Protein AF-A0A846AMS3-F1 (afdb_monomer)

Radius of gyration: 13.19 Å; Cα contacts (8 Å, |Δi|>4): 26; chains: 1; bounding box: 32×18×34 Å

Structure (mmCIF, N/CA/C/O backbone):
data_AF-A0A846AMS3-F1
#
_entry.id   AF-A0A846AMS3-F1
#
loop_
_atom_site.group_PDB
_atom_site.id
_atom_site.type_symbol
_atom_site.label_atom_id
_atom_site.label_alt_id
_atom_site.label_comp_id
_atom_site.label_asym_id
_atom_site.label_entity_id
_atom_site.label_seq_id
_atom_site.pdbx_PDB_ins_code
_atom_site.Cartn_x
_atom_site.Cartn_y
_atom_site.Cartn_z
_atom_site.occupancy
_atom_site.B_iso_or_equiv
_atom_site.auth_seq_id
_atom_site.auth_comp_id
_atom_site.auth_asym_id
_atom_site.auth_atom_id
_atom_site.pdbx_PDB_model_num
ATOM 1 N N . MET A 1 1 ? -20.274 9.319 21.775 1.00 71.56 1 MET A N 1
ATOM 2 C CA . MET A 1 1 ? -20.574 8.426 20.632 1.00 71.56 1 MET A CA 1
ATOM 3 C C . MET A 1 1 ? -19.304 7.645 20.315 1.00 71.56 1 MET A C 1
ATOM 5 O O . MET A 1 1 ? -18.268 8.277 20.154 1.00 71.56 1 MET A O 1
ATOM 9 N N . GLY A 1 2 ? -19.341 6.309 20.335 1.00 90.12 2 GLY A N 1
ATOM 10 C CA . GLY A 1 2 ? -18.163 5.462 20.090 1.00 90.12 2 GLY A CA 1
ATOM 11 C C . GLY A 1 2 ? -17.992 5.111 18.609 1.00 90.12 2 GLY A C 1
ATOM 12 O O . GLY A 1 2 ? -18.977 5.070 17.877 1.00 90.12 2 GLY A O 1
ATOM 13 N N . LYS A 1 3 ? -16.752 4.859 18.169 1.00 93.12 3 LYS A N 1
ATOM 14 C CA . LYS A 1 3 ? -16.450 4.325 16.828 1.00 93.12 3 LYS A CA 1
ATOM 15 C C . LYS A 1 3 ? -16.269 2.808 16.896 1.00 93.12 3 LYS A C 1
ATOM 17 O O . LYS A 1 3 ? -15.706 2.303 17.864 1.00 93.12 3 LYS A O 1
ATOM 22 N N . GLN A 1 4 ? -16.714 2.097 15.862 1.00 95.19 4 GLN A N 1
ATOM 23 C CA . GLN A 1 4 ? -16.500 0.657 15.727 1.00 95.19 4 GLN A CA 1
ATOM 24 C C . GLN A 1 4 ? -15.125 0.378 15.109 1.00 95.19 4 GLN A C 1
ATOM 26 O O . GLN A 1 4 ? -14.751 0.996 14.113 1.00 95.19 4 GLN A O 1
ATOM 31 N N . VAL A 1 5 ? -14.382 -0.564 15.692 1.00 94.12 5 VAL A N 1
ATOM 32 C CA . VAL A 1 5 ? -13.112 -1.064 15.150 1.00 94.12 5 VAL A CA 1
ATOM 33 C C . VAL A 1 5 ? -13.361 -2.436 14.536 1.00 94.12 5 VAL A C 1
ATOM 35 O O . VAL A 1 5 ? -13.859 -3.335 15.212 1.00 94.12 5 VAL A O 1
ATOM 38 N N . ILE A 1 6 ? -13.007 -2.600 13.262 1.00 94.19 6 ILE A N 1
ATOM 39 C CA . ILE A 1 6 ? -13.145 -3.858 12.522 1.00 94.19 6 ILE A CA 1
ATOM 40 C C . ILE A 1 6 ? -11.740 -4.352 12.171 1.00 94.19 6 ILE A C 1
ATOM 42 O O . ILE A 1 6 ? -10.937 -3.601 11.621 1.00 94.19 6 ILE A O 1
ATOM 46 N N . LYS A 1 7 ? -11.430 -5.607 12.512 1.00 93.38 7 LYS A N 1
ATOM 47 C CA . LYS A 1 7 ? -10.156 -6.242 12.149 1.00 93.38 7 LYS A CA 1
ATOM 48 C C . LYS A 1 7 ? -10.213 -6.717 10.700 1.00 93.38 7 LYS A C 1
ATOM 50 O O . LYS A 1 7 ? -11.198 -7.326 10.296 1.00 93.38 7 LYS A O 1
ATOM 55 N N . VAL A 1 8 ? -9.141 -6.475 9.957 1.00 88.25 8 VAL A N 1
ATOM 56 C CA . VAL A 1 8 ? -8.960 -6.923 8.570 1.00 88.25 8 VAL A CA 1
ATOM 57 C C . VAL A 1 8 ? -7.616 -7.637 8.434 1.00 88.25 8 VAL A C 1
ATOM 59 O O . VAL A 1 8 ? -6.745 -7.459 9.288 1.00 88.25 8 VAL A O 1
ATOM 62 N N . ASP A 1 9 ? -7.444 -8.442 7.384 1.00 89.31 9 ASP A N 1
ATOM 63 C CA . ASP A 1 9 ? -6.139 -9.026 7.052 1.00 89.31 9 ASP A CA 1
ATOM 64 C C . ASP A 1 9 ? -5.169 -7.899 6.639 1.00 89.31 9 ASP A C 1
ATOM 66 O O . ASP A 1 9 ? -5.438 -7.189 5.666 1.00 89.31 9 ASP A O 1
ATOM 70 N N . PRO A 1 10 ? -4.054 -7.685 7.361 1.00 85.19 10 PRO A N 1
ATOM 71 C CA . PRO A 1 10 ? -3.106 -6.627 7.025 1.00 85.19 10 PRO A CA 1
ATOM 72 C C . PRO A 1 10 ? -2.247 -6.955 5.792 1.00 85.19 10 PRO A C 1
ATOM 74 O O . PRO A 1 10 ? -1.570 -6.061 5.264 1.00 85.19 10 PRO A O 1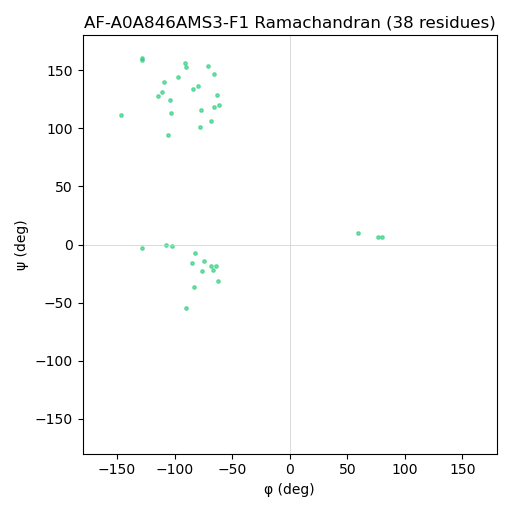
ATOM 77 N N . LYS A 1 11 ? -2.219 -8.214 5.335 1.00 85.06 11 LYS A N 1
ATOM 78 C CA . LYS A 1 11 ? -1.281 -8.692 4.316 1.00 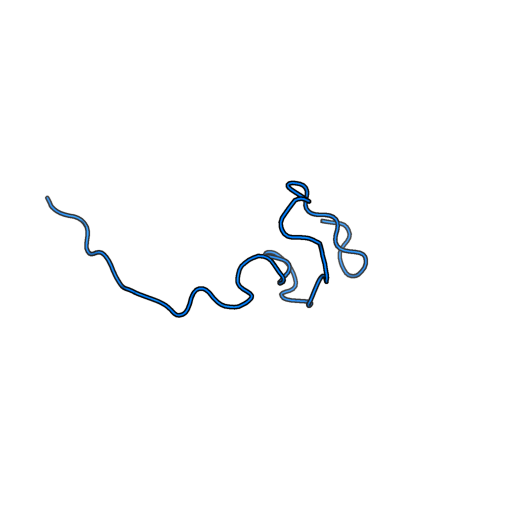85.06 11 LYS A CA 1
ATOM 79 C C . LYS A 1 11 ? -1.462 -7.951 2.991 1.00 85.06 11 LYS A C 1
ATOM 81 O O . LYS A 1 11 ? -2.498 -8.015 2.343 1.00 85.06 11 LYS A O 1
ATOM 86 N N . GLY A 1 12 ? -0.396 -7.285 2.547 1.00 77.62 12 GLY A N 1
ATOM 87 C CA . GLY A 1 12 ? -0.335 -6.666 1.221 1.00 77.62 12 GLY A CA 1
ATOM 88 C C . GLY A 1 12 ? -1.104 -5.350 1.075 1.00 77.62 12 GLY A C 1
ATOM 89 O O . GLY A 1 12 ? -1.152 -4.813 -0.029 1.00 77.62 12 GLY A O 1
ATOM 90 N N . THR A 1 13 ? -1.656 -4.795 2.156 1.00 82.62 13 THR A N 1
ATOM 91 C CA . THR A 1 13 ? -2.369 -3.502 2.133 1.00 82.62 13 THR A CA 1
ATOM 92 C C . THR A 1 13 ? -1.467 -2.333 1.718 1.00 82.62 13 THR A C 1
ATOM 94 O O . THR A 1 13 ? -1.920 -1.422 1.035 1.00 82.62 13 THR A O 1
ATOM 97 N N . SER A 1 14 ? -0.168 -2.393 2.032 1.00 84.62 14 SER A N 1
ATOM 98 C CA . SER A 1 14 ? 0.846 -1.414 1.606 1.00 84.62 14 SER A CA 1
ATOM 99 C C . SER A 1 14 ? 1.395 -1.636 0.193 1.00 84.62 14 SER A C 1
ATOM 101 O O . SER A 1 14 ? 2.182 -0.821 -0.287 1.00 84.62 14 SER A O 1
ATOM 103 N N . GLN A 1 15 ? 1.027 -2.748 -0.449 1.00 90.62 15 GLN A N 1
ATOM 104 C CA . GLN A 1 15 ? 1.571 -3.162 -1.745 1.00 90.62 15 GLN A CA 1
ATOM 105 C C . GLN A 1 15 ? 0.619 -2.868 -2.901 1.00 90.62 15 GLN A C 1
ATOM 107 O O . GLN A 1 15 ? 0.958 -3.179 -4.035 1.00 90.62 15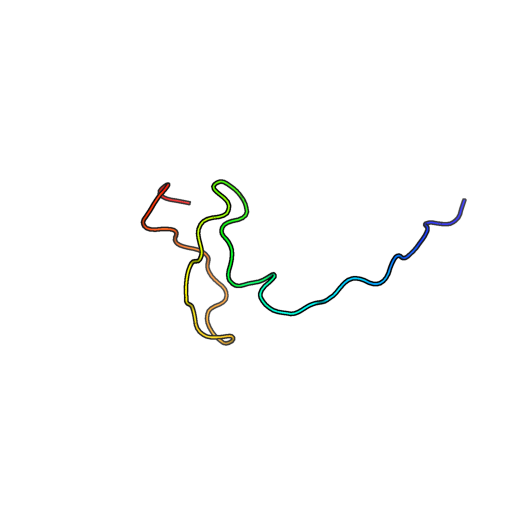 GLN A O 1
ATOM 112 N N . HIS A 1 16 ? -0.565 -2.320 -2.638 1.00 92.00 16 HIS A N 1
ATOM 113 C CA . HIS A 1 16 ? -1.510 -1.940 -3.681 1.00 92.00 16 HIS A CA 1
ATOM 114 C C . HIS A 1 16 ? -1.586 -0.421 -3.781 1.00 92.00 16 HIS A C 1
ATOM 116 O O . HIS A 1 16 ? -1.574 0.281 -2.768 1.00 92.00 16 HIS A O 1
ATOM 122 N N . CYS A 1 17 ? -1.657 0.084 -5.009 1.00 91.88 17 CYS A N 1
ATOM 123 C CA . CYS A 1 17 ? -1.957 1.484 -5.251 1.00 91.88 17 CYS A CA 1
ATOM 124 C C . CYS A 1 17 ? -3.362 1.800 -4.741 1.00 91.88 17 CYS A C 1
ATOM 126 O O . CYS A 1 17 ? -4.322 1.122 -5.092 1.00 91.88 17 CYS A O 1
ATOM 128 N N . TRP A 1 18 ? -3.493 2.846 -3.930 1.00 91.50 18 TRP A N 1
ATOM 129 C CA . TRP A 1 18 ? -4.794 3.274 -3.413 1.00 91.50 18 TRP A CA 1
ATOM 130 C C . TRP A 1 18 ? -5.714 3.810 -4.521 1.00 91.50 18 TRP A C 1
ATOM 132 O O . TRP A 1 18 ? -6.927 3.810 -4.345 1.00 91.50 18 TRP A O 1
ATOM 142 N N . GLN A 1 19 ? -5.138 4.246 -5.647 1.00 94.19 19 GLN A N 1
ATOM 143 C CA . GLN A 1 19 ? -5.865 4.840 -6.764 1.00 94.19 19 GLN A CA 1
ATOM 144 C C . GLN A 1 19 ? -6.307 3.795 -7.795 1.00 94.19 19 GLN A C 1
ATOM 146 O O . GLN A 1 19 ? -7.486 3.722 -8.125 1.00 94.19 19 GLN A O 1
ATOM 151 N N . CYS A 1 20 ? -5.379 2.990 -8.323 1.00 94.31 20 CYS A N 1
ATOM 152 C CA . CYS A 1 20 ? -5.683 2.039 -9.401 1.00 94.31 20 CYS A CA 1
ATOM 153 C C . CYS A 1 20 ? -5.698 0.570 -8.959 1.00 94.31 20 CYS A C 1
ATOM 155 O O . CYS A 1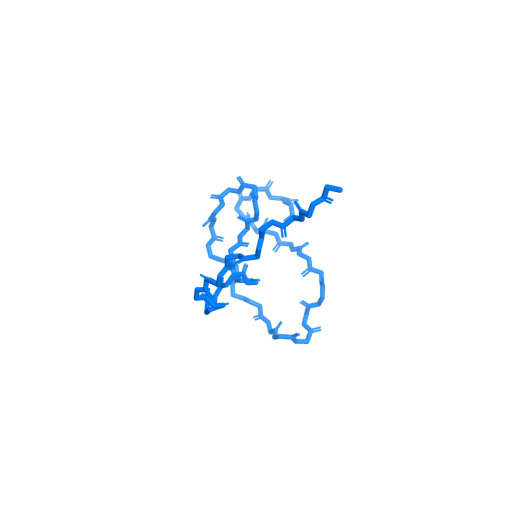 20 ? -5.928 -0.307 -9.787 1.00 94.31 20 CYS A O 1
ATOM 157 N N . LEU A 1 21 ? -5.442 0.288 -7.675 1.00 91.88 21 LEU A N 1
ATOM 158 C CA . LEU A 1 21 ? -5.401 -1.061 -7.092 1.00 91.88 21 LEU A CA 1
ATOM 159 C C . LEU A 1 21 ? -4.359 -2.002 -7.719 1.00 91.88 21 LEU A C 1
ATOM 161 O O . LEU A 1 21 ? -4.327 -3.188 -7.391 1.00 91.88 21 LEU A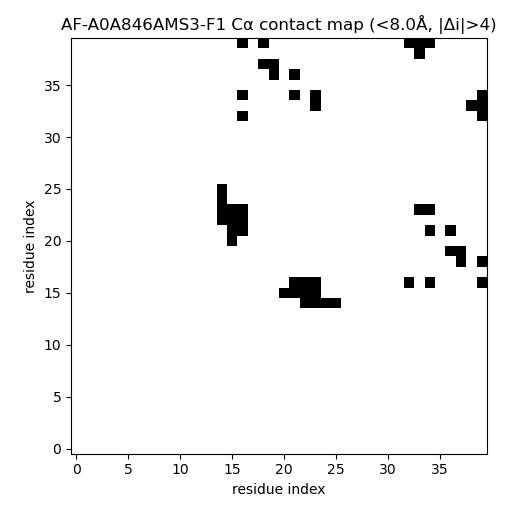 O 1
ATOM 165 N N . SER A 1 22 ? -3.464 -1.488 -8.569 1.00 92.94 22 SER A N 1
ATOM 166 C CA . SER A 1 22 ? -2.347 -2.263 -9.099 1.00 92.94 22 SER A CA 1
ATOM 167 C C . SER A 1 22 ? -1.378 -2.636 -7.981 1.00 92.94 22 SER A C 1
ATOM 169 O O . SER A 1 22 ? -1.187 -1.898 -7.008 1.00 92.94 22 SER A O 1
ATOM 171 N N . LYS A 1 23 ? -0.755 -3.808 -8.106 1.00 92.19 23 LYS A N 1
ATOM 172 C CA . LYS A 1 23 ? 0.260 -4.251 -7.156 1.00 92.19 23 LYS A CA 1
ATOM 173 C C . LYS A 1 23 ? 1.572 -3.520 -7.444 1.00 92.19 23 LYS A C 1
ATOM 175 O O . LYS A 1 23 ? 2.189 -3.744 -8.478 1.00 92.19 23 LYS A O 1
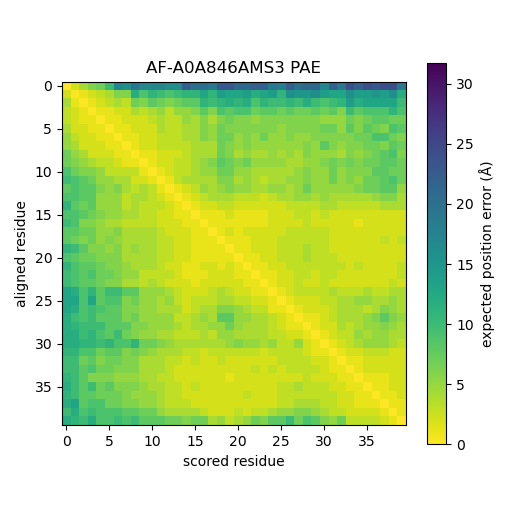ATOM 180 N N . VAL A 1 24 ? 2.014 -2.703 -6.497 1.00 92.31 24 VAL A N 1
ATOM 181 C CA . VAL A 1 24 ? 3.283 -1.972 -6.512 1.00 92.31 24 VAL A CA 1
ATOM 182 C C . VAL A 1 24 ? 4.237 -2.651 -5.519 1.00 92.31 24 VAL A C 1
ATOM 184 O O . VAL A 1 24 ? 4.152 -2.406 -4.311 1.00 92.31 24 V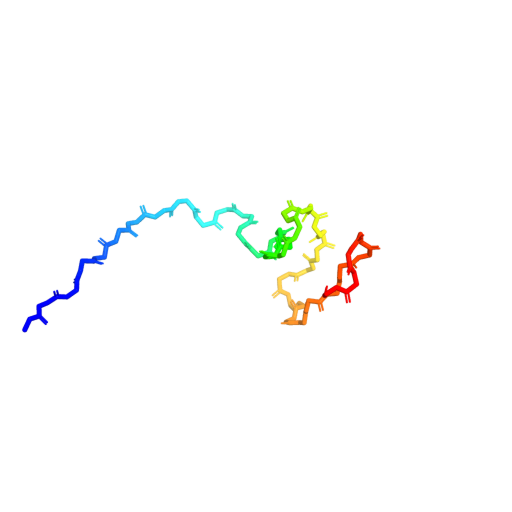AL A O 1
ATOM 187 N N . PRO A 1 25 ? 5.102 -3.579 -5.976 1.00 90.19 25 PRO A N 1
ATOM 188 C CA . PRO A 1 25 ? 6.049 -4.254 -5.102 1.00 90.19 25 PRO A CA 1
ATOM 189 C C . PRO A 1 25 ? 7.104 -3.262 -4.609 1.00 90.19 25 PRO A C 1
ATOM 191 O O . PRO A 1 25 ? 8.007 -2.884 -5.345 1.00 90.19 25 PRO A O 1
ATOM 194 N N . LYS A 1 26 ? 6.994 -2.878 -3.339 1.00 86.25 26 LYS A N 1
ATOM 195 C CA . LYS A 1 26 ? 7.962 -2.030 -2.644 1.00 86.25 26 LYS A CA 1
ATOM 196 C C . LYS A 1 26 ? 8.420 -2.642 -1.330 1.00 86.25 26 LYS A C 1
ATOM 198 O O . LYS A 1 26 ? 7.742 -3.513 -0.772 1.00 86.25 26 LYS A O 1
ATOM 203 N N . SER A 1 27 ? 9.578 -2.206 -0.844 1.00 87.38 27 SER A N 1
ATOM 204 C CA . SER A 1 27 ? 10.071 -2.643 0.465 1.00 87.38 27 SER A CA 1
ATOM 205 C C . SER A 1 27 ? 9.234 -2.026 1.592 1.00 87.38 27 SER A C 1
ATOM 207 O O . SER A 1 27 ? 8.704 -0.929 1.449 1.00 87.38 27 SER A O 1
ATOM 209 N N . LEU A 1 28 ? 9.160 -2.682 2.755 1.00 83.25 28 LEU A N 1
ATOM 210 C CA . LEU A 1 28 ? 8.490 -2.104 3.934 1.00 83.25 28 LEU A CA 1
ATOM 211 C C . LEU A 1 28 ? 9.189 -0.837 4.461 1.00 83.25 28 LEU A C 1
ATOM 213 O O . LEU A 1 28 ? 8.593 -0.063 5.207 1.00 83.25 28 LEU A O 1
ATOM 217 N N . SER A 1 29 ? 10.456 -0.629 4.088 1.00 88.94 29 SER A N 1
ATOM 218 C CA . SER A 1 29 ? 11.205 0.590 4.402 1.00 88.94 29 SER A CA 1
ATOM 219 C C . SER A 1 29 ? 10.790 1.765 3.509 1.00 88.94 29 SER A C 1
ATOM 221 O O . SER A 1 29 ? 10.935 2.924 3.896 1.00 88.94 29 SER A O 1
ATOM 223 N N . GLU A 1 30 ? 10.224 1.481 2.336 1.00 87.81 30 GLU A N 1
ATOM 224 C CA . GLU A 1 30 ? 9.822 2.480 1.357 1.00 87.81 30 GLU A CA 1
ATOM 225 C C . GLU A 1 30 ? 8.499 3.144 1.752 1.00 87.81 30 GLU A C 1
ATOM 227 O O . GLU A 1 30 ? 7.395 2.606 1.600 1.00 87.81 30 GLU A O 1
ATOM 232 N N . ARG A 1 31 ? 8.626 4.354 2.299 1.00 86.00 31 ARG A N 1
ATOM 233 C CA . ARG A 1 31 ? 7.499 5.116 2.853 1.00 86.00 31 ARG A CA 1
ATOM 234 C C . ARG A 1 31 ? 6.732 5.924 1.814 1.00 86.00 31 ARG A C 1
ATOM 236 O O . ARG A 1 31 ? 5.603 6.322 2.085 1.00 86.00 31 ARG A O 1
ATOM 243 N N . TRP A 1 32 ? 7.312 6.129 0.637 1.00 88.19 32 TRP A N 1
ATOM 244 C CA . TRP A 1 32 ? 6.669 6.837 -0.464 1.00 88.19 32 TRP A CA 1
ATOM 245 C C . TRP A 1 32 ? 5.910 5.874 -1.375 1.00 88.19 32 TRP A C 1
ATOM 247 O O . TRP A 1 32 ? 6.124 4.659 -1.359 1.00 88.19 32 TRP A O 1
ATOM 257 N N . HIS A 1 33 ? 4.921 6.403 -2.084 1.00 89.31 33 HIS A N 1
ATOM 258 C CA . HIS A 1 33 ? 4.185 5.672 -3.104 1.00 89.31 33 HIS A CA 1
ATOM 259 C C . HIS A 1 33 ? 4.549 6.277 -4.454 1.00 89.31 33 HIS A C 1
ATOM 261 O O . HIS A 1 33 ? 4.593 7.495 -4.579 1.00 89.31 33 HIS A O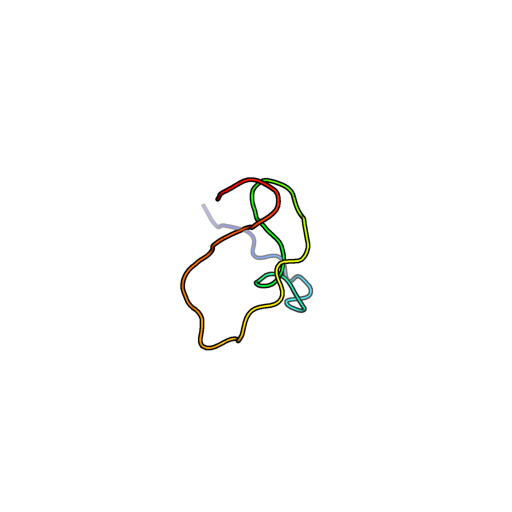 1
ATOM 267 N N . SER A 1 34 ? 4.898 5.416 -5.404 1.00 91.25 34 SER A N 1
ATOM 268 C CA . SER A 1 34 ? 5.089 5.780 -6.798 1.00 91.25 34 SER A CA 1
ATOM 269 C C . SER A 1 34 ? 4.648 4.591 -7.644 1.00 91.25 34 SER A C 1
ATOM 271 O O . SER A 1 34 ? 5.219 3.500 -7.578 1.00 91.25 34 SER A O 1
ATOM 273 N N . CYS A 1 35 ? 3.555 4.777 -8.361 1.00 93.25 35 CYS A N 1
ATOM 274 C CA . CYS A 1 35 ? 2.834 3.779 -9.111 1.00 93.25 35 CYS A CA 1
ATOM 275 C C . CYS A 1 35 ? 3.170 3.969 -10.589 1.00 93.25 35 CYS A C 1
ATOM 277 O O . CYS A 1 35 ? 2.748 4.961 -11.188 1.00 93.25 35 CYS A O 1
ATOM 279 N N . PRO A 1 36 ? 3.868 3.009 -11.214 1.00 92.31 36 PRO A N 1
ATOM 280 C CA . PRO A 1 36 ? 4.211 3.099 -12.630 1.00 92.31 36 PRO A CA 1
ATOM 281 C C . PRO A 1 36 ? 2.982 2.992 -13.547 1.00 92.31 36 PRO A C 1
ATOM 283 O O . PRO A 1 36 ? 3.044 3.417 -14.693 1.00 92.31 36 PRO A O 1
ATOM 286 N N . GLU A 1 37 ? 1.862 2.461 -13.041 1.00 94.44 37 GLU A N 1
ATOM 287 C CA . GLU A 1 37 ? 0.641 2.229 -13.824 1.00 94.44 37 GLU A CA 1
ATOM 288 C C . GLU A 1 37 ? -0.245 3.477 -13.949 1.00 94.44 37 GLU A C 1
ATOM 290 O O . GLU A 1 37 ? -0.884 3.678 -14.976 1.00 94.44 37 GLU A O 1
ATOM 295 N N . CYS A 1 38 ? -0.326 4.307 -12.900 1.00 94.50 38 CYS A N 1
ATOM 296 C CA . CYS A 1 38 ? -1.215 5.479 -12.880 1.00 94.50 38 CYS A CA 1
ATOM 297 C C . CYS A 1 38 ? -0.532 6.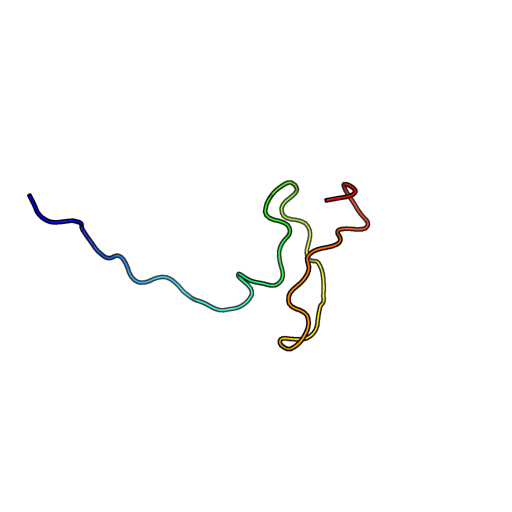799 -12.496 1.00 94.50 38 CYS A C 1
ATOM 299 O O . CYS A 1 38 ? -1.182 7.842 -12.519 1.00 94.50 38 CYS A O 1
ATOM 301 N N . GLY A 1 39 ? 0.761 6.768 -12.159 1.00 89.56 39 GLY A N 1
ATOM 302 C CA . GLY A 1 39 ? 1.563 7.953 -11.852 1.00 89.56 39 GLY A CA 1
ATOM 303 C C . GLY A 1 39 ? 1.391 8.527 -10.443 1.00 89.56 39 GLY A C 1
ATOM 304 O O . GLY A 1 39 ? 1.946 9.590 -10.177 1.00 89.56 39 GLY A O 1
ATOM 305 N N . GLN A 1 40 ? 0.643 7.855 -9.561 1.00 84.94 40 GLN A N 1
ATOM 306 C CA . GLN A 1 40 ? 0.459 8.253 -8.154 1.00 84.94 40 GLN A CA 1
ATOM 307 C C . GLN A 1 40 ? 1.517 7.657 -7.233 1.00 84.94 40 GLN A C 1
ATOM 309 O O . GLN A 1 40 ? 1.826 6.476 -7.441 1.00 84.94 40 GLN A O 1
#

Secondary structure (DSSP, 8-state):
-PPP------TTGGGB-TTT--B----TT--S---TTT--

Mean predicted aligned error: 4.79 Å

Sequence (40 aa):
MGKQVIKVDPKGTSQHCWQCLSKVPKSLSERWHSCPECGQ

Nearest PDB structures (foldseek):
  2ct7-assembly1_A  TM=5.518E-01  e=2.180E+00  Homo sapiens
  1aaf-assembly1_A  TM=2.203E-01  e=4.502E+00  HIV-1 M:B_MN

pLDDT: mean 89.39, std 4.85, range [71.56, 95.19]

Solvent-accessible surface area (backbone atoms only — not comparable to full-atom values): 2973 Å² total; per-residue (Å²): 138,86,83,88,86,80,91,71,86,70,81,64,65,89,30,37,40,92,84,80,62,47,78,44,93,70,57,93,83,58,84,74,76,77,32,92,88,79,73,74

Foldseek 3Di:
DDDDDDDDDPPQPVQADPPPRDGHDDDPVDPDDADPVPGD